Protein AF-A0A847MKL3-F1 (afdb_monomer)

Solvent-accessible surface area (backbone atoms only — not comparable to full-atom values): 5517 Å² total; per-residue (Å²): 136,88,85,79,88,80,86,51,51,83,53,36,27,60,49,58,51,47,39,32,52,73,57,70,45,53,62,57,57,49,7,59,78,69,76,46,50,44,68,59,37,54,53,46,44,70,43,37,52,72,49,55,69,69,57,47,50,56,56,32,49,77,35,75,44,84,88,84,89,72,62,68,66,60,53,55,53,52,50,55,50,54,66,67,68,49,72,75,79,83,122

Secondary structure (DSSP, 8-state):
-------SGGGHHHHHHHHHHHTT--HHHHHHHTTS-HHHHHHHHHTGGGS-HHHHHHHHHHTT-------HHHHHHHHHHHHHHS-----

pLDDT: mean 91.35, std 11.13, range [51.94, 98.56]

Nearest PDB structures (foldseek):
  2wiu-assembly1_B  TM=8.190E-01  e=3.373E-03  Escherichia coli
  4z59-assembly1_A  TM=8.070E-01  e=3.169E-03  Escherichia coli K-12
  4yg7-assembly1_C  TM=7.984E-01  e=4.334E-03  Escherichia coli K-12
  5k98-assembly1_P  TM=8.114E-01  e=1.110E-02  Escherichia coli MP020980.2
  7ab4-assembly1_A  TM=8.305E-01  e=4.993E-02  Escherichia coli O127:H6 str. E2348/69

Mean predicted aligned error: 5.58 Å

Sequence (91 aa):
MYDFPVRTAMQLPIFVRAFRKQAGYTQAQAAVRLGVTQQSYSALERNADKMSAERLLQVLSIFGADVILRDRTAYLKEQKLREQDEPALLW

Structure (mmCIF, N/CA/C/O backbone):
data_AF-A0A847MKL3-F1
#
_entry.id   AF-A0A847MKL3-F1
#
loop_
_atom_site.group_PDB
_atom_site.id
_atom_site.type_symbol
_atom_site.label_atom_id
_atom_site.label_alt_id
_atom_site.label_comp_id
_atom_site.label_asym_id
_atom_site.label_entity_id
_atom_site.label_seq_id
_atom_site.pdbx_PDB_ins_code
_atom_site.Cartn_x
_atom_site.Cartn_y
_atom_site.Cartn_z
_atom_site.occupancy
_atom_site.B_iso_or_equiv
_atom_site.auth_seq_id
_atom_site.auth_comp_id
_atom_site.auth_asym_id
_atom_site.auth_atom_id
_atom_site.pdbx_PDB_model_num
ATOM 1 N N . MET A 1 1 ? -6.391 -4.402 -19.276 1.00 55.84 1 MET A N 1
ATOM 2 C CA . MET A 1 1 ? -5.832 -4.294 -17.911 1.00 55.84 1 MET A CA 1
ATOM 3 C C . MET A 1 1 ? -5.022 -3.008 -17.874 1.00 55.84 1 MET A C 1
ATOM 5 O O . MET A 1 1 ? -4.193 -2.840 -18.757 1.00 55.84 1 MET A O 1
ATOM 9 N N . TYR A 1 2 ? -5.348 -2.063 -16.988 1.00 80.56 2 TYR A N 1
ATOM 10 C CA . TYR A 1 2 ? -4.658 -0.767 -16.926 1.00 80.56 2 TYR A CA 1
ATOM 11 C C . TYR A 1 2 ? -3.515 -0.844 -15.919 1.00 80.56 2 TYR A C 1
ATOM 13 O O . TYR A 1 2 ? -3.746 -1.170 -14.757 1.00 80.56 2 TYR A O 1
ATOM 21 N N . ASP A 1 3 ? -2.304 -0.523 -16.366 1.00 87.31 3 ASP A N 1
ATOM 22 C CA . ASP A 1 3 ? -1.147 -0.398 -15.488 1.00 87.31 3 ASP A CA 1
ATOM 23 C C . ASP A 1 3 ? -0.991 1.053 -15.043 1.00 87.31 3 ASP A C 1
ATOM 25 O O . ASP A 1 3 ? -1.030 1.976 -15.860 1.00 87.31 3 ASP A O 1
ATOM 29 N N . PHE A 1 4 ? -0.754 1.259 -13.751 1.00 89.94 4 PHE A N 1
ATOM 30 C CA . PHE A 1 4 ? -0.510 2.584 -13.192 1.00 89.94 4 PHE A CA 1
ATOM 31 C C . PHE A 1 4 ? 0.975 2.724 -12.852 1.00 89.94 4 PHE A C 1
ATOM 33 O O . PHE A 1 4 ? 1.435 2.136 -11.871 1.00 89.94 4 PHE A O 1
ATOM 40 N N . PRO A 1 5 ? 1.763 3.471 -13.645 1.00 90.50 5 PRO A N 1
ATOM 41 C CA . PRO A 1 5 ? 3.186 3.599 -13.385 1.00 90.50 5 PRO A CA 1
ATOM 42 C C . PRO A 1 5 ? 3.428 4.381 -12.088 1.00 90.50 5 PRO A C 1
ATOM 44 O O . PRO A 1 5 ? 3.173 5.583 -12.016 1.00 90.50 5 PRO A O 1
ATOM 47 N N . VAL A 1 6 ? 3.993 3.709 -11.086 1.00 92.56 6 VAL A N 1
ATOM 48 C CA . VAL A 1 6 ? 4.496 4.348 -9.865 1.00 92.56 6 VAL A CA 1
ATOM 49 C C . VAL A 1 6 ? 5.917 4.842 -10.128 1.00 92.56 6 VAL A C 1
ATOM 51 O O . VAL A 1 6 ? 6.828 4.069 -10.424 1.00 92.56 6 VAL A O 1
ATOM 54 N N . ARG A 1 7 ? 6.106 6.158 -10.070 1.00 91.69 7 ARG A N 1
ATOM 55 C CA . ARG A 1 7 ? 7.387 6.842 -10.296 1.00 91.69 7 ARG A CA 1
ATOM 56 C C . ARG A 1 7 ? 8.072 7.220 -8.990 1.00 91.69 7 ARG A C 1
ATOM 58 O O . ARG A 1 7 ? 9.298 7.245 -8.949 1.00 91.69 7 ARG A O 1
ATOM 65 N N . THR A 1 8 ? 7.297 7.512 -7.947 1.00 94.94 8 THR A N 1
ATOM 66 C CA . THR A 1 8 ? 7.811 7.888 -6.625 1.00 94.94 8 THR A CA 1
ATOM 67 C C . THR A 1 8 ? 6.974 7.253 -5.516 1.00 94.94 8 THR A C 1
ATOM 69 O O . THR A 1 8 ? 5.776 7.019 -5.683 1.00 94.94 8 THR A O 1
ATOM 72 N N . ALA A 1 9 ? 7.591 7.014 -4.355 1.00 95.88 9 ALA A N 1
ATOM 73 C CA . ALA A 1 9 ? 6.896 6.460 -3.191 1.00 95.88 9 ALA A CA 1
ATOM 74 C C . ALA A 1 9 ? 5.723 7.347 -2.728 1.00 95.88 9 ALA A C 1
ATOM 76 O O . ALA A 1 9 ? 4.696 6.831 -2.302 1.00 95.88 9 ALA A O 1
ATOM 77 N N . MET A 1 10 ? 5.821 8.671 -2.910 1.00 96.81 10 MET A N 1
ATOM 78 C CA . MET A 1 10 ? 4.769 9.643 -2.567 1.00 96.81 10 MET A CA 1
ATOM 79 C C . MET A 1 10 ? 3.447 9.433 -3.321 1.00 96.81 10 MET A C 1
ATOM 81 O O . MET A 1 10 ? 2.423 9.984 -2.926 1.00 96.81 10 MET A O 1
ATOM 85 N N . GLN A 1 11 ? 3.444 8.642 -4.397 1.00 96.88 11 GLN A N 1
ATOM 86 C CA . GLN A 1 11 ? 2.222 8.267 -5.110 1.00 96.88 11 GLN A CA 1
ATOM 87 C C . GLN A 1 11 ? 1.512 7.061 -4.473 1.00 96.88 11 GLN A C 1
ATOM 89 O O . GLN A 1 11 ? 0.334 6.830 -4.732 1.00 96.88 11 GLN A O 1
ATOM 94 N N . LEU A 1 12 ? 2.184 6.285 -3.619 1.00 97.44 12 LEU A N 1
ATOM 95 C CA . LEU A 1 12 ? 1.596 5.090 -3.011 1.00 97.44 12 LEU A CA 1
ATOM 96 C C . LEU A 1 12 ? 0.350 5.385 -2.159 1.00 97.44 12 LEU A C 1
ATOM 98 O O . LEU A 1 12 ? -0.620 4.641 -2.307 1.00 97.44 12 LEU A O 1
ATOM 102 N N . PRO A 1 13 ? 0.282 6.460 -1.343 1.00 98.12 13 PRO A N 1
ATOM 103 C CA . PRO A 1 13 ? -0.916 6.747 -0.551 1.00 98.12 13 PRO A CA 1
ATOM 104 C C . PRO A 1 13 ? -2.182 6.913 -1.400 1.00 98.12 13 PRO A C 1
ATOM 106 O O . PRO A 1 13 ? -3.244 6.393 -1.048 1.00 98.12 13 PRO A O 1
ATOM 109 N N . ILE A 1 14 ? -2.082 7.599 -2.548 1.00 97.31 14 ILE A N 1
ATOM 110 C CA . ILE A 1 14 ? -3.238 7.787 -3.433 1.00 97.31 14 ILE A CA 1
ATOM 111 C C . ILE A 1 14 ? -3.647 6.472 -4.106 1.00 97.31 14 ILE A C 1
ATOM 113 O O . ILE A 1 14 ? -4.843 6.186 -4.168 1.00 97.31 14 ILE A O 1
ATOM 117 N N . PHE A 1 15 ? -2.690 5.635 -4.521 1.00 97.19 15 PHE A N 1
ATOM 118 C CA . PHE A 1 15 ? -2.987 4.338 -5.134 1.00 97.19 15 PHE A CA 1
ATOM 119 C C . PHE A 1 15 ? -3.581 3.337 -4.143 1.00 97.19 15 PHE A C 1
ATOM 121 O O . PHE A 1 15 ? -4.618 2.749 -4.436 1.00 97.19 15 PHE A O 1
ATOM 128 N N . VAL A 1 16 ? -3.002 3.190 -2.947 1.00 97.81 16 VAL A N 1
ATOM 129 C CA . VAL A 1 16 ? -3.538 2.308 -1.893 1.00 97.81 16 VAL A CA 1
ATOM 130 C C . VAL A 1 16 ? -4.983 2.688 -1.561 1.00 97.81 16 VAL A C 1
ATOM 132 O O . VAL A 1 16 ? -5.857 1.821 -1.497 1.00 97.81 16 VAL A O 1
ATOM 135 N N . ARG A 1 17 ? -5.266 3.990 -1.429 1.00 98.50 17 ARG A N 1
ATOM 136 C CA . ARG A 1 17 ? -6.626 4.489 -1.192 1.00 98.50 17 ARG A CA 1
ATOM 137 C C . ARG A 1 17 ? -7.567 4.215 -2.363 1.00 98.50 17 ARG A C 1
ATOM 139 O O . ARG A 1 17 ? -8.726 3.863 -2.134 1.00 98.50 17 ARG A O 1
ATOM 146 N N . ALA A 1 18 ? -7.107 4.418 -3.597 1.00 97.56 18 ALA A N 1
ATOM 147 C CA . ALA A 1 18 ? -7.902 4.185 -4.798 1.00 97.56 18 ALA A CA 1
ATOM 148 C C . ALA A 1 18 ? -8.281 2.704 -4.932 1.00 97.56 18 ALA A C 1
ATOM 150 O O . ALA A 1 18 ? -9.469 2.402 -5.030 1.00 97.56 18 ALA A O 1
ATOM 151 N N . PHE A 1 19 ? -7.311 1.793 -4.816 1.00 97.75 19 PHE A N 1
ATOM 152 C CA . PHE A 1 19 ? -7.561 0.352 -4.871 1.00 97.75 19 PHE A CA 1
ATOM 153 C C . PHE A 1 19 ? -8.463 -0.123 -3.735 1.00 97.75 19 PHE A C 1
ATOM 155 O O . PHE A 1 19 ? -9.392 -0.884 -3.989 1.00 97.75 19 PHE A O 1
ATOM 162 N N . ARG A 1 20 ? -8.295 0.387 -2.505 1.00 98.44 20 ARG A N 1
ATOM 163 C CA . ARG A 1 20 ? -9.229 0.070 -1.413 1.00 98.44 20 ARG A CA 1
ATOM 164 C C . ARG A 1 20 ? -10.668 0.438 -1.778 1.00 98.44 20 ARG A C 1
ATOM 166 O O . ARG A 1 20 ? -11.584 -0.354 -1.560 1.00 98.44 20 ARG A O 1
ATOM 173 N N . LYS A 1 21 ? -10.878 1.659 -2.281 1.00 98.38 21 LYS A N 1
ATOM 174 C CA . LYS A 1 21 ? -12.211 2.135 -2.675 1.00 98.38 21 LYS A CA 1
ATOM 175 C C . LYS A 1 21 ? -12.775 1.324 -3.839 1.00 98.38 21 LYS A C 1
ATOM 177 O O . LYS A 1 21 ? -13.949 0.981 -3.800 1.00 98.38 21 LYS A O 1
ATOM 182 N N . GLN A 1 22 ? -11.949 1.003 -4.831 1.00 97.25 22 GLN A N 1
ATOM 183 C CA . GLN A 1 22 ? -12.329 0.165 -5.967 1.00 97.25 22 GLN A CA 1
ATOM 184 C C . GLN A 1 22 ? -12.720 -1.252 -5.524 1.00 97.25 22 GLN A C 1
ATOM 186 O O . GLN A 1 22 ? -13.686 -1.803 -6.038 1.00 97.25 22 GLN A O 1
ATOM 191 N N . ALA A 1 23 ? -12.034 -1.801 -4.520 1.00 97.12 23 ALA A N 1
ATOM 192 C CA . ALA A 1 23 ? -12.376 -3.071 -3.884 1.00 97.12 23 ALA A CA 1
ATOM 193 C C . ALA A 1 23 ? -13.607 -2.990 -2.953 1.00 97.12 23 ALA A C 1
ATOM 195 O O . ALA A 1 23 ? -13.983 -3.986 -2.340 1.00 97.12 23 ALA A O 1
ATOM 196 N N . GLY A 1 24 ? -14.236 -1.816 -2.813 1.00 98.06 24 GLY A N 1
ATOM 197 C CA . GLY A 1 24 ? -15.462 -1.629 -2.034 1.00 98.06 24 GLY A CA 1
ATOM 198 C C . GLY A 1 24 ? -15.273 -1.597 -0.514 1.00 98.06 24 GLY A C 1
ATOM 199 O O . GLY A 1 24 ? -16.259 -1.662 0.217 1.00 98.06 24 GLY A O 1
ATOM 200 N N . TYR A 1 25 ? -14.039 -1.479 -0.010 1.00 98.38 25 TYR A N 1
ATOM 201 C CA . TYR A 1 25 ? -13.780 -1.502 1.431 1.00 98.38 25 TYR A CA 1
ATOM 202 C C . TYR A 1 25 ? -13.749 -0.108 2.063 1.00 98.38 25 TYR A C 1
ATOM 204 O O . TYR A 1 25 ? -13.108 0.827 1.574 1.00 98.38 25 TYR A O 1
ATOM 212 N N . THR A 1 26 ? -14.347 0.020 3.245 1.00 98.50 26 THR A N 1
ATOM 213 C CA . THR A 1 26 ? -14.063 1.124 4.171 1.00 98.50 26 THR A CA 1
ATOM 2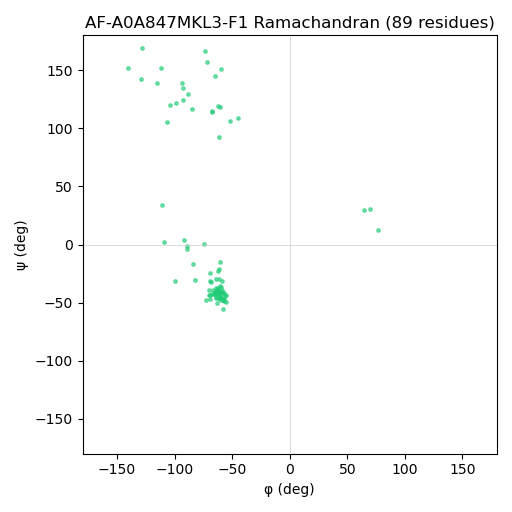14 C C . THR A 1 26 ? -12.696 0.936 4.841 1.00 98.50 26 THR A C 1
ATOM 216 O O . THR A 1 26 ? -12.107 -0.145 4.803 1.00 98.50 26 THR A O 1
ATOM 219 N N . GLN A 1 27 ? -12.175 1.980 5.498 1.00 98.50 27 GLN A N 1
ATOM 220 C CA . GLN A 1 27 ? -10.947 1.853 6.295 1.00 98.50 27 GLN A CA 1
ATOM 221 C C . GLN A 1 27 ? -11.095 0.823 7.427 1.00 98.50 27 GLN A C 1
ATOM 223 O O . GLN A 1 27 ? -10.155 0.088 7.703 1.00 98.50 27 GLN A O 1
ATOM 228 N N . ALA A 1 28 ? -12.271 0.739 8.058 1.00 98.56 28 ALA A N 1
ATOM 229 C CA . ALA A 1 28 ? -12.532 -0.227 9.124 1.00 98.56 28 ALA A CA 1
ATOM 230 C C . ALA A 1 28 ? -12.540 -1.672 8.597 1.00 98.56 28 ALA A C 1
ATOM 232 O O . ALA A 1 28 ? -11.921 -2.547 9.192 1.00 98.56 28 ALA A O 1
ATOM 233 N N . GLN A 1 29 ? -13.163 -1.919 7.440 1.00 98.50 29 GLN A N 1
ATOM 234 C CA . GLN A 1 29 ? -13.160 -3.246 6.811 1.00 98.50 29 GLN A CA 1
ATOM 235 C C . GLN A 1 29 ? -11.754 -3.672 6.371 1.00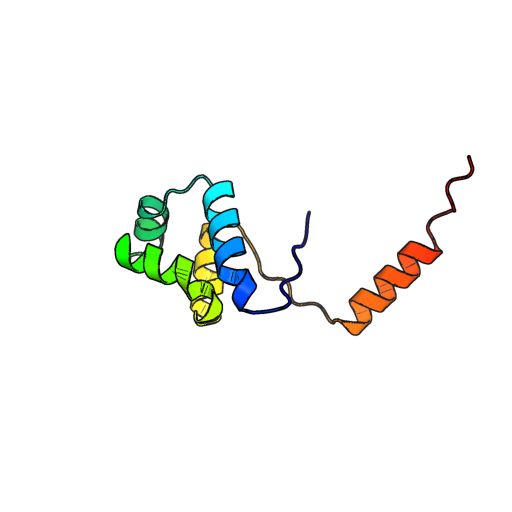 98.50 29 GLN A C 1
ATOM 237 O O . GLN A 1 29 ? -11.367 -4.822 6.576 1.00 98.50 29 GLN A O 1
ATOM 242 N N . ALA A 1 30 ? -10.970 -2.746 5.809 1.00 98.06 30 ALA A N 1
ATOM 243 C CA . ALA A 1 30 ? -9.573 -3.008 5.475 1.00 98.06 30 ALA A CA 1
ATOM 244 C C . ALA A 1 30 ? -8.745 -3.338 6.728 1.00 98.06 30 ALA A C 1
ATOM 246 O O . ALA A 1 30 ? -7.961 -4.283 6.712 1.00 98.06 30 ALA A O 1
ATOM 247 N N . ALA A 1 31 ? -8.962 -2.610 7.827 1.00 98.00 31 ALA A N 1
ATOM 248 C CA . ALA A 1 31 ? -8.288 -2.851 9.096 1.00 98.00 31 ALA A CA 1
ATOM 249 C C . ALA A 1 31 ? -8.575 -4.252 9.661 1.00 98.00 31 ALA A C 1
ATOM 251 O O . ALA A 1 31 ? -7.636 -4.959 10.021 1.00 98.00 31 ALA A O 1
ATOM 252 N N . VAL A 1 32 ? -9.844 -4.686 9.641 1.00 98.19 32 VAL A N 1
ATOM 253 C CA . VAL A 1 32 ? -10.254 -6.041 10.054 1.00 98.19 32 VAL A CA 1
ATOM 254 C C . VAL A 1 32 ? -9.529 -7.110 9.237 1.00 98.19 32 VAL A C 1
ATOM 256 O O . VAL A 1 32 ? -8.954 -8.031 9.809 1.00 98.19 32 VAL A O 1
ATOM 259 N N . ARG A 1 33 ? -9.48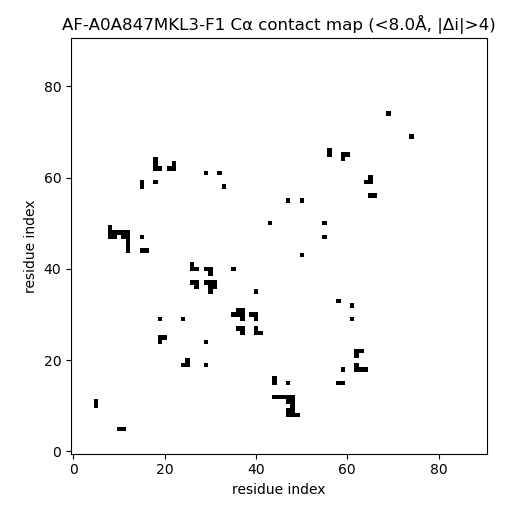4 -6.965 7.906 1.00 96.44 33 ARG A N 1
ATOM 260 C CA . ARG A 1 33 ? -8.778 -7.909 7.019 1.00 96.44 33 ARG A CA 1
ATOM 261 C C . ARG A 1 33 ? -7.270 -7.948 7.260 1.00 96.44 33 ARG A C 1
ATOM 263 O O . ARG A 1 33 ? -6.642 -8.976 7.042 1.00 96.44 33 ARG A O 1
ATOM 270 N N . LEU A 1 34 ? -6.701 -6.831 7.700 1.00 95.62 34 LEU A N 1
ATOM 271 C CA . LEU A 1 34 ? -5.280 -6.680 7.997 1.00 95.62 34 LEU A CA 1
ATOM 272 C C . LEU A 1 34 ? -4.913 -7.034 9.446 1.00 95.62 34 LEU A C 1
ATOM 274 O O . LEU A 1 34 ? -3.734 -6.924 9.783 1.00 95.62 34 LEU A O 1
ATOM 278 N N . GLY A 1 35 ? -5.885 -7.407 10.289 1.00 96.81 35 GLY A N 1
ATOM 279 C CA . GLY A 1 35 ? -5.667 -7.721 11.704 1.00 96.81 35 GLY A CA 1
ATOM 280 C C . GLY A 1 35 ? -5.199 -6.525 12.541 1.00 96.81 35 GLY A C 1
ATOM 281 O O . GLY A 1 35 ? -4.448 -6.701 13.495 1.00 96.81 35 GLY A O 1
ATOM 282 N N . VAL A 1 36 ? -5.587 -5.300 12.170 1.00 97.31 36 VAL A N 1
ATOM 283 C CA . VAL A 1 36 ? -5.169 -4.055 12.841 1.00 97.31 36 VAL A CA 1
ATOM 284 C C . VAL A 1 36 ? -6.368 -3.183 13.213 1.00 97.31 36 VAL A C 1
ATOM 286 O O . VAL A 1 36 ? -7.488 -3.400 12.757 1.00 97.31 36 VAL A O 1
ATOM 289 N N . THR A 1 37 ? -6.138 -2.148 14.024 1.00 98.56 37 THR A N 1
ATOM 290 C CA . THR A 1 37 ? -7.170 -1.141 14.318 1.00 98.56 37 THR A CA 1
ATOM 291 C C . THR A 1 37 ? -7.434 -0.238 13.107 1.00 98.56 37 THR A C 1
ATOM 293 O O . THR A 1 37 ? -6.564 -0.057 12.247 1.00 98.56 37 THR A O 1
ATOM 296 N N . GLN A 1 38 ? -8.612 0.394 13.044 1.00 98.38 38 GLN A N 1
ATOM 297 C CA . GLN A 1 38 ? -8.921 1.375 11.995 1.00 98.38 38 GLN A CA 1
ATOM 298 C C . GLN A 1 38 ? -7.931 2.549 12.007 1.00 98.38 38 GLN A C 1
ATOM 300 O O . GLN A 1 38 ? -7.526 3.023 10.947 1.00 98.38 38 GLN A O 1
ATOM 305 N N . GLN A 1 39 ? -7.520 3.012 13.189 1.00 98.44 39 GLN A N 1
ATOM 306 C CA . GLN A 1 39 ? -6.553 4.095 13.358 1.00 98.44 39 GLN A CA 1
ATOM 307 C C . GLN A 1 39 ? -5.186 3.688 12.800 1.00 98.44 39 GLN A C 1
ATOM 309 O O . GLN A 1 39 ? -4.586 4.448 12.037 1.00 98.44 39 GLN A O 1
ATOM 314 N 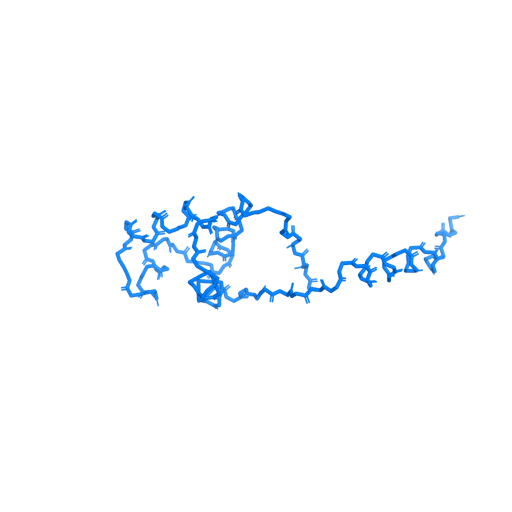N . SER A 1 40 ? -4.733 2.467 13.106 1.00 97.94 40 SER A N 1
ATOM 315 C CA . SER A 1 40 ? -3.510 1.891 12.540 1.00 97.94 40 SER A CA 1
ATOM 316 C C . SER A 1 40 ? -3.598 1.785 11.018 1.00 97.94 40 SER A C 1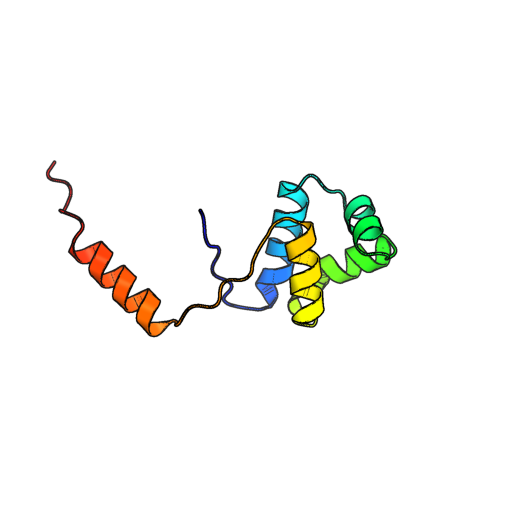
ATOM 318 O O . SER A 1 40 ? -2.661 2.187 10.332 1.00 97.94 40 SER A O 1
ATOM 320 N N . TYR A 1 41 ? -4.726 1.323 10.466 1.00 98.19 41 TYR A N 1
ATOM 321 C CA . TYR A 1 41 ? -4.918 1.286 9.014 1.00 98.19 41 TYR A CA 1
ATOM 322 C C . TYR A 1 41 ? -4.936 2.687 8.385 1.00 98.19 41 TYR A C 1
ATOM 324 O O . TYR A 1 41 ? -4.317 2.902 7.350 1.00 98.19 41 TYR A O 1
ATOM 332 N N . SER A 1 42 ? -5.592 3.663 9.011 1.00 98.44 42 SER A N 1
ATOM 333 C CA . SER A 1 42 ? -5.620 5.048 8.526 1.00 98.44 42 SER A CA 1
ATOM 334 C C . SER A 1 42 ? -4.222 5.678 8.519 1.00 98.44 42 SER A C 1
ATOM 336 O O . SER A 1 42 ? -3.854 6.389 7.583 1.00 98.44 42 SER A O 1
ATOM 338 N N . ALA A 1 43 ? -3.401 5.395 9.536 1.00 98.19 43 ALA A N 1
ATOM 339 C CA . ALA A 1 43 ? -1.999 5.805 9.558 1.00 98.19 43 ALA A CA 1
ATOM 340 C C . ALA A 1 43 ? -1.178 5.098 8.471 1.00 98.19 43 ALA A C 1
ATOM 342 O O . ALA A 1 43 ? -0.397 5.762 7.793 1.00 98.19 43 ALA A O 1
ATOM 343 N N . LEU A 1 44 ? -1.388 3.794 8.273 1.00 97.62 44 LEU A N 1
ATOM 344 C CA . LEU A 1 44 ? -0.779 3.025 7.190 1.00 97.62 44 LEU A CA 1
ATOM 345 C C . LEU A 1 44 ? -1.135 3.630 5.822 1.00 97.62 44 LEU A C 1
ATOM 347 O O . LEU A 1 44 ? -0.237 4.013 5.084 1.00 97.62 44 LEU A O 1
ATOM 351 N N . GLU A 1 45 ? -2.420 3.794 5.505 1.00 98.19 45 GLU A N 1
ATOM 352 C CA . GLU A 1 45 ? -2.893 4.328 4.218 1.00 98.19 45 GLU A CA 1
ATOM 353 C C . GLU A 1 45 ? -2.322 5.725 3.923 1.00 98.19 45 GLU A C 1
ATOM 355 O O . GLU A 1 45 ? -1.894 5.990 2.801 1.00 98.19 45 GLU A O 1
ATOM 360 N N . ARG A 1 46 ? -2.259 6.613 4.927 1.00 98.38 46 ARG A N 1
ATOM 361 C CA . ARG A 1 46 ? -1.678 7.958 4.764 1.00 98.38 46 ARG A CA 1
ATOM 362 C C . ARG A 1 46 ? -0.165 7.957 4.553 1.00 98.38 46 ARG A C 1
ATOM 364 O O . ARG A 1 46 ? 0.321 8.856 3.880 1.00 98.38 46 ARG A O 1
ATOM 371 N N . ASN A 1 47 ? 0.555 6.997 5.133 1.00 98.00 47 ASN A N 1
ATOM 372 C CA . ASN A 1 47 ? 2.019 6.907 5.082 1.00 98.00 47 ASN A CA 1
ATOM 373 C C . ASN A 1 47 ? 2.484 5.706 4.241 1.00 98.00 47 ASN A C 1
ATOM 375 O O . ASN A 1 47 ? 3.473 5.048 4.571 1.00 98.00 47 ASN A O 1
ATOM 379 N N . ALA A 1 48 ? 1.742 5.370 3.180 1.00 97.81 48 ALA A N 1
ATOM 380 C CA . ALA A 1 48 ? 2.054 4.221 2.332 1.00 97.81 48 ALA A CA 1
ATOM 381 C C . ALA A 1 48 ? 3.422 4.336 1.634 1.00 97.81 48 ALA A C 1
ATOM 383 O O . ALA A 1 48 ? 4.023 3.322 1.299 1.00 97.81 48 ALA A O 1
ATOM 384 N N . ASP A 1 49 ? 3.939 5.556 1.475 1.00 97.94 49 ASP A N 1
ATOM 385 C CA . ASP A 1 49 ? 5.290 5.865 0.997 1.00 97.94 49 ASP A CA 1
ATOM 386 C C . ASP A 1 49 ? 6.403 5.319 1.908 1.00 97.94 49 ASP A C 1
ATOM 388 O O . ASP A 1 49 ? 7.528 5.126 1.453 1.00 97.94 49 ASP A O 1
ATOM 392 N N . LYS A 1 50 ? 6.085 5.044 3.180 1.00 97.50 50 LYS A N 1
ATOM 393 C CA . LYS A 1 50 ? 7.021 4.543 4.200 1.00 97.50 50 LYS A CA 1
ATOM 394 C C . LYS A 1 50 ? 6.777 3.088 4.586 1.00 97.50 50 LYS A C 1
ATOM 396 O O . LYS A 1 50 ? 7.442 2.580 5.488 1.00 97.50 50 LYS A O 1
ATOM 401 N N . MET A 1 51 ? 5.807 2.417 3.965 1.00 96.25 51 MET A N 1
ATOM 402 C CA . MET A 1 51 ? 5.589 0.995 4.217 1.00 96.25 51 MET A CA 1
ATOM 403 C C . MET A 1 51 ? 6.792 0.182 3.747 1.00 96.25 51 MET A C 1
ATOM 405 O O . MET A 1 51 ? 7.387 0.474 2.709 1.00 96.25 51 MET A O 1
ATOM 409 N N . SER A 1 52 ? 7.106 -0.894 4.472 1.00 96.75 52 SER A N 1
ATOM 410 C CA . SER A 1 52 ? 7.969 -1.928 3.909 1.00 96.75 52 SER A CA 1
ATOM 411 C C . SER A 1 52 ? 7.323 -2.500 2.644 1.00 96.75 52 SER A C 1
ATOM 413 O O . SER A 1 52 ? 6.094 -2.543 2.523 1.00 96.75 52 SER A O 1
ATOM 415 N N . ALA A 1 53 ? 8.150 -2.972 1.709 1.00 96.38 53 ALA A N 1
ATOM 416 C CA . ALA A 1 53 ? 7.660 -3.604 0.487 1.00 96.38 53 ALA A CA 1
ATOM 417 C C . ALA A 1 53 ? 6.707 -4.770 0.801 1.00 96.38 53 ALA A C 1
ATOM 419 O O . ALA A 1 53 ? 5.630 -4.858 0.219 1.00 96.38 53 ALA A O 1
ATOM 420 N N . GLU A 1 54 ? 7.051 -5.603 1.786 1.00 96.88 54 GLU A N 1
ATOM 421 C CA . GLU A 1 54 ? 6.198 -6.694 2.264 1.00 96.88 54 GLU A CA 1
ATOM 422 C C . GLU A 1 54 ? 4.812 -6.194 2.692 1.00 96.88 54 GLU A C 1
ATOM 424 O O . GLU A 1 54 ? 3.790 -6.722 2.249 1.00 96.88 54 GLU A O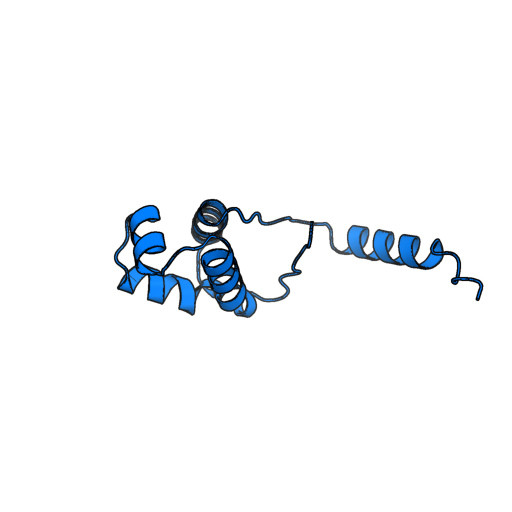 1
ATOM 429 N N . ARG A 1 55 ? 4.757 -5.139 3.516 1.00 96.44 55 ARG A N 1
ATOM 430 C CA . ARG A 1 55 ? 3.483 -4.623 4.019 1.00 96.44 55 ARG A CA 1
ATOM 431 C C . ARG A 1 55 ? 2.637 -4.015 2.907 1.00 96.44 55 ARG A C 1
ATOM 433 O O . ARG A 1 55 ? 1.422 -4.208 2.898 1.00 96.44 55 ARG A O 1
ATOM 440 N N . LEU A 1 56 ? 3.268 -3.313 1.968 1.00 97.19 56 LEU A N 1
ATOM 441 C CA . LEU A 1 56 ? 2.593 -2.764 0.797 1.00 97.19 56 LEU A CA 1
ATOM 442 C C . LEU A 1 56 ? 1.971 -3.877 -0.058 1.00 97.19 56 LEU A C 1
ATOM 444 O O . LEU A 1 56 ? 0.798 -3.779 -0.413 1.00 97.19 56 LEU A O 1
ATOM 448 N N . LEU A 1 57 ? 2.723 -4.945 -0.341 1.00 96.94 57 LEU A N 1
ATOM 449 C CA . LEU A 1 57 ? 2.242 -6.086 -1.126 1.00 96.94 57 LEU A CA 1
ATOM 450 C C . LEU A 1 57 ? 1.061 -6.790 -0.446 1.00 96.94 57 LEU A C 1
ATOM 452 O O . LEU A 1 57 ? 0.065 -7.077 -1.105 1.00 96.94 57 LEU A O 1
ATOM 456 N N . GLN A 1 58 ? 1.116 -6.993 0.874 1.00 96.06 58 GLN A N 1
ATOM 457 C CA . GLN A 1 58 ? -0.013 -7.543 1.637 1.00 96.06 58 GLN A CA 1
ATOM 458 C C . GLN A 1 58 ? -1.276 -6.679 1.503 1.00 96.06 58 GLN A C 1
ATOM 460 O O . GLN A 1 58 ? -2.368 -7.198 1.277 1.00 96.06 58 GLN A O 1
ATOM 465 N N . VAL A 1 59 ? -1.140 -5.355 1.638 1.00 97.12 59 VAL A N 1
ATOM 466 C CA . VAL A 1 59 ? -2.269 -4.418 1.534 1.00 97.12 59 VAL A CA 1
ATOM 467 C C . VAL A 1 59 ? -2.870 -4.431 0.128 1.00 97.12 59 VAL A C 1
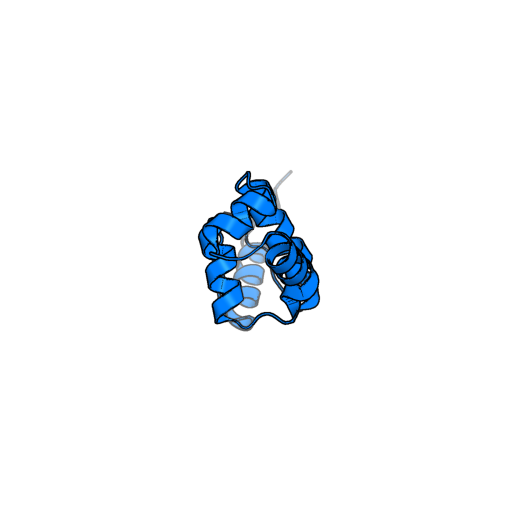ATOM 469 O O . VAL A 1 59 ? -4.090 -4.510 -0.005 1.00 97.12 59 VAL A O 1
ATOM 472 N N . LEU A 1 60 ? -2.036 -4.376 -0.913 1.00 96.75 60 LEU A N 1
ATOM 473 C CA . LEU A 1 60 ? -2.492 -4.394 -2.305 1.00 96.75 60 LEU A CA 1
ATOM 474 C C . LEU A 1 60 ? -3.164 -5.725 -2.665 1.00 96.75 60 LEU A C 1
ATOM 476 O O . LEU A 1 60 ? -4.238 -5.709 -3.265 1.00 96.75 60 LEU A O 1
ATOM 480 N N . SER A 1 61 ? -2.620 -6.854 -2.199 1.00 96.06 61 SER A N 1
ATOM 481 C CA . SER A 1 61 ? -3.207 -8.181 -2.417 1.00 96.06 61 SER A CA 1
ATOM 482 C C . SER A 1 61 ? -4.628 -8.288 -1.849 1.00 96.06 61 SER A C 1
ATOM 484 O O . SER A 1 61 ? -5.529 -8.785 -2.522 1.00 96.06 61 SER A O 1
ATOM 486 N N . ILE A 1 62 ? -4.880 -7.730 -0.657 1.00 96.44 62 ILE A N 1
ATOM 487 C CA . ILE A 1 62 ? -6.230 -7.692 -0.064 1.00 96.44 62 ILE A CA 1
ATOM 488 C C . ILE A 1 62 ? -7.219 -6.902 -0.932 1.00 96.44 62 ILE A C 1
ATOM 490 O O . ILE A 1 62 ? -8.420 -7.187 -0.919 1.00 96.44 62 ILE A O 1
ATOM 494 N N . PHE A 1 63 ? -6.734 -5.910 -1.677 1.00 97.00 63 PHE A N 1
ATOM 495 C CA . PHE A 1 63 ? -7.542 -5.093 -2.582 1.00 97.00 63 PHE A CA 1
ATOM 496 C C . PHE A 1 63 ? -7.593 -5.640 -4.014 1.00 97.00 63 PHE A C 1
ATOM 498 O O . PHE A 1 63 ? -8.202 -5.002 -4.869 1.00 97.00 63 PHE A O 1
ATOM 505 N N . GLY A 1 64 ? -6.996 -6.808 -4.276 1.00 95.25 64 GLY A N 1
ATOM 506 C CA . GLY A 1 64 ? -6.945 -7.403 -5.612 1.00 95.25 64 GLY A CA 1
ATOM 507 C C . GLY A 1 64 ? -6.048 -6.633 -6.583 1.00 95.25 64 GLY A C 1
ATOM 508 O O . GLY A 1 64 ? -6.344 -6.586 -7.774 1.00 95.25 64 GLY A O 1
ATOM 509 N N . ALA A 1 65 ? -4.997 -5.985 -6.073 1.00 95.06 65 ALA A N 1
ATOM 510 C CA . ALA A 1 65 ? -4.014 -5.255 -6.862 1.00 95.06 65 ALA A CA 1
ATOM 511 C C . ALA A 1 65 ? -2.631 -5.910 -6.761 1.00 95.06 65 ALA A C 1
ATOM 513 O O . ALA A 1 65 ? -2.184 -6.268 -5.671 1.00 95.06 65 ALA A O 1
ATOM 514 N N . ASP A 1 66 ? -1.934 -5.981 -7.894 1.00 93.50 66 ASP A N 1
ATOM 515 C CA . ASP A 1 66 ? -0.585 -6.535 -8.003 1.00 93.50 66 ASP A CA 1
ATOM 516 C C . ASP A 1 66 ? 0.443 -5.446 -8.332 1.00 93.50 66 ASP A C 1
ATOM 518 O O . ASP A 1 66 ? 0.139 -4.442 -8.982 1.00 93.50 66 ASP A O 1
ATOM 522 N N . VAL A 1 67 ? 1.693 -5.659 -7.911 1.00 93.88 67 VAL A N 1
ATOM 523 C CA . VAL A 1 67 ? 2.838 -4.841 -8.335 1.00 93.88 67 VAL A CA 1
ATOM 524 C C . VAL A 1 67 ? 3.567 -5.568 -9.456 1.00 93.88 67 VAL A C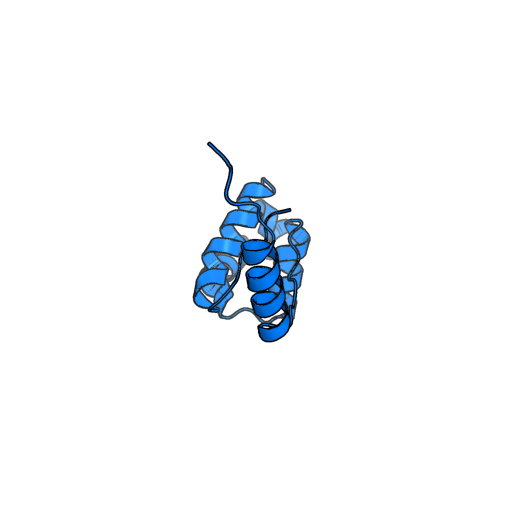 1
ATOM 526 O O . VAL A 1 67 ? 4.060 -6.677 -9.268 1.00 93.88 67 VAL A O 1
ATOM 529 N N . ILE A 1 68 ? 3.685 -4.917 -10.612 1.00 92.69 68 ILE A N 1
ATOM 530 C CA . ILE A 1 68 ? 4.405 -5.455 -11.768 1.00 92.69 68 ILE A CA 1
ATOM 531 C C . ILE A 1 68 ? 5.752 -4.743 -11.885 1.00 92.69 68 ILE A C 1
ATOM 533 O O . ILE A 1 68 ? 5.810 -3.526 -12.073 1.00 92.69 68 ILE A O 1
ATOM 537 N N . LEU A 1 69 ? 6.844 -5.504 -11.807 1.00 91.44 69 LEU A N 1
ATOM 538 C CA . LEU A 1 69 ? 8.183 -5.013 -12.124 1.00 91.44 69 LEU A CA 1
ATOM 539 C C . LEU A 1 69 ? 8.446 -5.214 -13.615 1.00 91.44 69 LEU A C 1
ATOM 541 O O . LEU A 1 69 ? 8.248 -6.303 -14.150 1.00 91.44 69 LEU A O 1
ATOM 545 N N . ARG A 1 70 ? 8.886 -4.153 -14.291 1.00 90.44 70 ARG A N 1
ATOM 546 C CA . ARG A 1 70 ? 9.250 -4.183 -15.711 1.00 90.44 70 ARG A CA 1
ATOM 547 C C . ARG A 1 70 ? 10.624 -3.576 -15.894 1.00 90.44 70 ARG A C 1
ATOM 549 O O . ARG A 1 70 ? 10.938 -2.564 -15.263 1.00 90.44 70 ARG A O 1
ATOM 556 N N . ASP A 1 71 ? 11.400 -4.148 -16.805 1.00 91.75 71 ASP A N 1
ATOM 557 C CA . ASP A 1 71 ? 12.590 -3.473 -17.301 1.00 91.75 71 ASP A CA 1
ATOM 558 C C . ASP A 1 71 ? 12.160 -2.177 -18.004 1.00 91.75 71 ASP A C 1
ATOM 560 O O . ASP A 1 71 ? 11.373 -2.184 -18.955 1.00 91.75 71 ASP A O 1
ATOM 564 N N . ARG A 1 72 ? 12.638 -1.040 -17.490 1.00 87.19 72 ARG A N 1
ATOM 565 C CA . ARG A 1 72 ? 12.245 0.282 -17.992 1.00 87.19 72 ARG A CA 1
ATOM 566 C C . ARG A 1 72 ? 12.698 0.486 -19.434 1.00 87.19 72 ARG A C 1
ATOM 568 O O . ARG A 1 72 ? 11.982 1.123 -20.201 1.00 87.19 72 ARG A O 1
ATOM 575 N N . THR A 1 73 ? 13.876 -0.011 -19.787 1.00 91.81 73 THR A N 1
ATOM 576 C CA . THR A 1 73 ? 14.469 0.184 -21.108 1.00 91.81 73 THR A CA 1
ATOM 577 C C . THR A 1 73 ? 13.728 -0.648 -22.144 1.00 91.81 73 THR A C 1
ATOM 579 O O . THR A 1 73 ? 13.329 -0.104 -23.171 1.00 91.81 73 THR A O 1
ATOM 582 N N . ALA A 1 74 ? 13.477 -1.926 -21.854 1.00 90.88 74 ALA A N 1
ATOM 583 C CA . ALA A 1 74 ? 12.699 -2.815 -22.708 1.00 90.88 74 ALA A CA 1
ATOM 584 C C . ALA A 1 74 ? 11.277 -2.277 -22.909 1.00 90.88 74 ALA A C 1
ATOM 586 O O . ALA A 1 74 ? 10.854 -2.102 -24.048 1.00 90.88 74 ALA A O 1
ATOM 587 N N . TYR A 1 75 ? 10.598 -1.880 -21.824 1.00 86.50 75 TYR A N 1
ATOM 588 C CA . TYR A 1 75 ? 9.250 -1.311 -21.895 1.00 86.50 75 TYR A CA 1
ATOM 589 C C . TYR A 1 75 ? 9.181 -0.073 -22.801 1.00 86.50 75 TYR A C 1
ATOM 591 O O . TYR A 1 75 ? 8.295 0.034 -23.643 1.00 86.50 75 TYR A O 1
ATOM 599 N N . LEU A 1 76 ? 10.122 0.868 -22.661 1.00 86.94 76 LEU A N 1
ATOM 600 C CA . LEU A 1 76 ? 10.148 2.070 -23.504 1.00 86.94 76 LEU A CA 1
ATOM 601 C C . LEU A 1 76 ? 10.493 1.754 -24.966 1.00 86.94 76 LEU A C 1
ATOM 603 O O . LEU A 1 76 ? 10.017 2.447 -25.863 1.00 86.94 76 LEU A O 1
ATOM 607 N N . LYS A 1 77 ? 11.312 0.728 -25.218 1.00 89.50 77 LYS A N 1
ATOM 608 C CA . LYS A 1 77 ? 11.663 0.288 -26.574 1.00 89.50 77 LYS A CA 1
ATOM 609 C C . LYS A 1 77 ? 10.463 -0.358 -27.273 1.00 89.50 77 LYS A C 1
ATOM 611 O O . LYS A 1 77 ? 10.192 -0.035 -28.422 1.00 89.50 77 LYS A O 1
ATOM 616 N N . GLU A 1 78 ? 9.723 -1.203 -26.557 1.00 85.69 78 GLU A N 1
ATOM 617 C CA . GLU A 1 78 ? 8.491 -1.836 -27.040 1.00 85.69 78 GLU A CA 1
ATOM 618 C C . GLU A 1 78 ? 7.385 -0.815 -27.321 1.00 85.69 78 GLU A C 1
ATOM 620 O O . GLU A 1 78 ? 6.704 -0.926 -28.335 1.00 85.69 78 GLU A O 1
ATOM 625 N N . GLN A 1 79 ? 7.219 0.195 -26.462 1.00 82.06 79 GLN A N 1
ATOM 626 C CA . GLN A 1 79 ? 6.242 1.271 -26.681 1.00 82.06 79 GLN A CA 1
ATOM 627 C C . GLN A 1 79 ? 6.560 2.075 -27.948 1.00 82.06 79 GLN A C 1
ATOM 629 O O . GLN A 1 79 ? 5.684 2.259 -28.783 1.00 82.06 79 GLN A O 1
ATOM 634 N N . LYS A 1 80 ? 7.830 2.456 -28.154 1.00 83.75 80 LYS A N 1
ATOM 635 C CA . LYS A 1 80 ? 8.262 3.154 -29.378 1.00 83.75 80 LYS A CA 1
ATOM 636 C C . LYS A 1 80 ? 8.041 2.338 -30.650 1.00 83.75 80 LYS A C 1
ATOM 638 O O . LYS A 1 80 ? 7.743 2.918 -31.684 1.00 83.75 80 LYS A O 1
ATOM 643 N N . LEU A 1 81 ? 8.215 1.017 -30.580 1.00 82.69 81 LEU A N 1
ATOM 644 C CA . LEU A 1 81 ? 7.965 0.134 -31.719 1.00 82.69 81 LEU A CA 1
ATOM 645 C C . LEU A 1 81 ? 6.462 0.050 -32.032 1.00 82.69 81 LEU A C 1
ATOM 647 O O . LEU A 1 81 ? 6.070 0.193 -33.181 1.00 82.69 81 LEU A O 1
ATOM 651 N N . ARG A 1 82 ? 5.612 -0.078 -31.003 1.00 80.25 82 ARG A N 1
ATOM 652 C CA . ARG A 1 82 ? 4.147 -0.087 -31.166 1.00 80.25 82 ARG A CA 1
ATOM 653 C C . ARG A 1 82 ? 3.601 1.220 -31.744 1.00 80.25 82 ARG A C 1
ATOM 655 O O . ARG A 1 82 ? 2.713 1.167 -32.580 1.00 80.25 82 ARG A O 1
ATOM 662 N N . GLU A 1 83 ? 4.140 2.365 -31.328 1.00 77.75 83 GLU A N 1
ATOM 663 C CA . GLU A 1 83 ? 3.773 3.685 -31.870 1.00 77.75 83 GLU A CA 1
ATOM 664 C C . GLU A 1 83 ? 4.246 3.884 -33.326 1.00 77.75 83 GLU A C 1
ATOM 666 O O . GLU A 1 83 ? 3.663 4.682 -34.052 1.00 77.75 83 GLU A O 1
ATOM 671 N N . GLN A 1 84 ? 5.296 3.177 -33.768 1.00 70.50 84 GLN A N 1
ATOM 672 C CA . GLN A 1 84 ? 5.787 3.215 -35.156 1.00 70.50 84 GLN A CA 1
ATOM 673 C C . GLN A 1 84 ? 4.999 2.298 -36.099 1.00 70.50 84 GLN A C 1
ATOM 675 O O . GLN A 1 84 ? 4.883 2.610 -37.283 1.00 70.50 84 GLN A O 1
ATOM 680 N N . ASP A 1 85 ? 4.467 1.195 -35.573 1.00 67.06 85 ASP A N 1
ATOM 681 C CA . ASP A 1 85 ? 3.668 0.221 -36.320 1.00 67.06 85 ASP A CA 1
ATOM 682 C C . ASP A 1 85 ? 2.159 0.546 -36.315 1.00 67.06 85 ASP A C 1
ATOM 684 O O . ASP A 1 85 ? 1.384 -0.144 -36.981 1.00 67.06 85 ASP A O 1
ATOM 688 N N . GLU A 1 86 ? 1.714 1.588 -35.595 1.00 67.00 86 GLU A N 1
ATOM 689 C CA . GLU A 1 86 ? 0.352 2.107 -35.749 1.00 67.00 86 GLU A CA 1
ATOM 690 C C . GLU A 1 86 ? 0.228 2.746 -37.141 1.00 67.00 86 GLU A C 1
ATOM 692 O O . GLU A 1 86 ? 0.887 3.757 -37.410 1.00 67.00 86 GLU A O 1
ATOM 697 N N . PRO A 1 87 ? -0.602 2.195 -38.053 1.00 56.69 87 PRO A N 1
ATOM 698 C CA . PRO A 1 87 ? -0.851 2.860 -39.317 1.00 56.69 87 PRO A CA 1
ATOM 699 C C . PRO A 1 87 ? -1.462 4.207 -38.959 1.00 56.69 87 PRO A C 1
ATOM 701 O O . PRO A 1 87 ? -2.514 4.242 -38.316 1.00 56.69 87 PRO A O 1
ATOM 704 N N . ALA A 1 88 ? -0.786 5.300 -39.332 1.00 62.09 88 ALA A N 1
ATOM 705 C CA . ALA A 1 88 ? -1.351 6.639 -39.253 1.00 62.09 88 ALA A CA 1
ATOM 706 C C . ALA A 1 88 ? -2.761 6.528 -39.821 1.00 62.09 88 ALA A C 1
ATOM 708 O O . ALA A 1 88 ? -2.892 6.198 -41.000 1.00 62.09 88 ALA A O 1
ATOM 709 N N . LEU A 1 89 ? -3.776 6.638 -38.953 1.00 59.69 89 LEU A N 1
ATOM 710 C CA . LEU A 1 89 ? -5.159 6.381 -39.325 1.00 59.69 89 LEU A CA 1
ATOM 711 C C . LEU A 1 89 ? -5.435 7.229 -40.560 1.00 59.69 89 LEU A C 1
ATOM 713 O O . LEU A 1 89 ? -5.472 8.457 -40.478 1.00 59.69 89 LEU A O 1
ATOM 717 N N . LEU A 1 90 ? -5.512 6.527 -41.693 1.00 51.94 90 LEU A N 1
ATOM 718 C CA . LEU A 1 90 ? -5.878 7.032 -42.999 1.00 51.94 90 LEU A CA 1
ATOM 719 C C . LEU A 1 90 ? -7.305 7.548 -42.832 1.00 51.94 90 LEU A C 1
ATOM 721 O O . LEU A 1 90 ? -8.253 6.764 -42.869 1.00 51.94 90 LEU A O 1
ATOM 725 N N . TRP A 1 91 ? -7.436 8.833 -42.522 1.00 62.50 9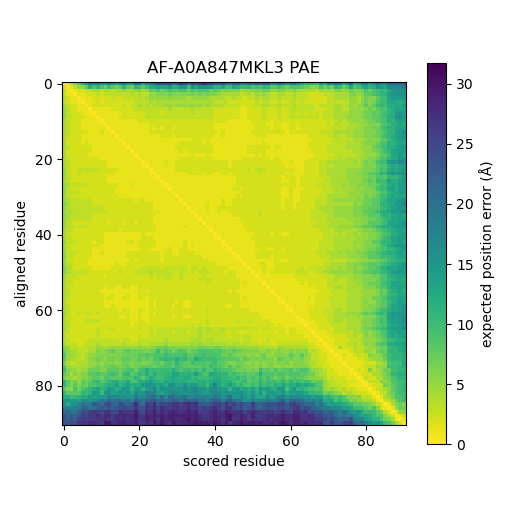1 TRP A N 1
ATOM 726 C CA . TRP A 1 91 ? -8.658 9.567 -42.802 1.00 62.50 91 TRP A CA 1
ATOM 727 C C . TRP A 1 91 ? -8.700 9.896 -44.293 1.00 62.50 91 TRP A C 1
ATOM 729 O O . TRP A 1 91 ? -7.623 10.162 -44.877 1.00 62.50 91 TRP A O 1
#

Radius of gyration: 17.32 Å; Cα contacts (8 Å, |Δi|>4): 61; chains: 1; bounding box: 30×18×57 Å

Foldseek 3Di:
DDDDDDPALQCQLVVLVVLCVVLVDDLQRLQVVVVHHSVVSVVCSNVVSPDDPVVSQVSQVVSVHDDDDDDPVVVVVVVVVVVVPPDPPDD